Protein AF-A0AAV9XQL5-F1 (afdb_monomer_lite)

Secondary structure (DSSP, 8-state):
-PPPPHHHHHHHHHHHHHHHHHHHHHHHHHHHHHHHHHHHHHHHHHHHHHHHHHHHHHHHHHHHHHHHHHHHHHHHHHHHHHHHHHHHHHHHHHHHHHHHHHHHHHH-BPPTTS--S---TT-----BGGGGS-HHHHHHHHHHHHHHHHHHHHTT-

Structure (mmCIF, N/CA/C/O backbone):
data_AF-A0AAV9XQL5-F1
#
_entry.id   AF-A0AAV9XQL5-F1
#
loop_
_atom_site.group_PDB
_atom_site.id
_atom_site.type_symbol
_atom_site.label_atom_id
_atom_site.label_alt_id
_atom_site.label_comp_id
_atom_site.label_asym_id
_atom_site.label_entity_id
_atom_site.label_seq_id
_atom_site.pdbx_PDB_ins_code
_atom_site.Cartn_x
_atom_site.Cartn_y
_atom_site.Cartn_z
_atom_site.occupancy
_atom_site.B_iso_or_equiv
_atom_site.auth_seq_id
_atom_site.auth_comp_id
_atom_site.auth_asym_id
_atom_site.auth_atom_id
_atom_site.pdbx_PDB_model_num
ATOM 1 N N . MET A 1 1 ? 58.962 2.045 -84.643 1.00 41.16 1 MET A N 1
ATOM 2 C CA . MET A 1 1 ? 58.256 2.839 -83.613 1.00 41.16 1 MET A CA 1
ATOM 3 C C . MET A 1 1 ? 58.009 1.903 -82.448 1.00 41.16 1 MET A C 1
ATOM 5 O O . MET A 1 1 ? 57.398 0.863 -82.644 1.00 41.16 1 MET A O 1
ATOM 9 N N . SER A 1 2 ? 58.663 2.171 -81.322 1.00 45.31 2 SER A N 1
ATOM 10 C CA . SER A 1 2 ? 58.906 1.209 -80.246 1.00 45.31 2 SER A CA 1
ATOM 11 C C . SER A 1 2 ? 57.610 0.727 -79.597 1.00 45.31 2 SER A C 1
ATOM 13 O O . SER A 1 2 ? 56.858 1.524 -79.044 1.00 45.31 2 SER A O 1
ATOM 15 N N . SER A 1 3 ? 57.365 -0.583 -79.671 1.00 54.81 3 SER A N 1
ATOM 16 C CA . SER A 1 3 ? 56.316 -1.254 -78.903 1.00 54.81 3 SER A CA 1
ATOM 17 C C . SER A 1 3 ? 56.582 -1.019 -77.413 1.00 54.81 3 SER A C 1
ATOM 19 O O . SER A 1 3 ? 57.729 -1.204 -76.991 1.00 54.81 3 SER A O 1
ATOM 21 N N . PRO A 1 4 ? 55.588 -0.612 -76.603 1.00 52.66 4 PRO A N 1
ATOM 22 C CA . PRO A 1 4 ? 55.798 -0.496 -75.170 1.00 52.66 4 PRO A CA 1
ATOM 23 C C . PRO A 1 4 ? 56.148 -1.894 -74.653 1.00 52.66 4 PRO A C 1
ATOM 25 O O . PRO A 1 4 ? 55.434 -2.862 -74.916 1.00 52.66 4 PRO A O 1
ATOM 28 N N . GLY A 1 5 ? 57.310 -2.018 -74.013 1.00 53.00 5 GLY A N 1
ATOM 29 C CA . GLY A 1 5 ? 57.786 -3.292 -73.494 1.00 53.00 5 GLY A CA 1
ATOM 30 C C . GLY A 1 5 ? 56.818 -3.860 -72.444 1.00 53.00 5 GLY A C 1
ATOM 31 O O . GLY A 1 5 ? 56.143 -3.084 -71.760 1.00 53.00 5 GLY A O 1
ATOM 32 N N . PRO A 1 6 ? 56.769 -5.194 -72.276 1.00 61.78 6 PRO A N 1
ATOM 33 C CA . PRO A 1 6 ? 55.851 -5.894 -71.365 1.00 61.78 6 PRO A CA 1
ATOM 34 C C . PRO A 1 6 ? 55.815 -5.337 -69.923 1.00 61.78 6 PRO A C 1
ATOM 36 O O . PRO A 1 6 ? 54.780 -5.398 -69.268 1.00 61.78 6 PRO A O 1
ATOM 39 N N . GLN A 1 7 ? 56.881 -4.669 -69.466 1.00 63.03 7 GLN A N 1
ATOM 40 C CA . GLN A 1 7 ? 56.965 -3.991 -68.163 1.00 63.03 7 GLN A CA 1
ATOM 41 C C . GLN A 1 7 ? 55.914 -2.894 -67.906 1.00 63.03 7 GLN A C 1
ATOM 43 O O . GLN A 1 7 ? 55.510 -2.703 -66.759 1.00 63.03 7 GLN A O 1
ATOM 48 N N . VAL A 1 8 ? 55.474 -2.147 -68.926 1.00 67.25 8 VAL A N 1
ATOM 49 C CA . VAL A 1 8 ? 54.541 -1.018 -68.717 1.00 67.25 8 VAL A CA 1
ATOM 50 C C . VAL A 1 8 ? 53.120 -1.523 -68.453 1.00 67.25 8 VAL A C 1
ATOM 52 O O . VAL A 1 8 ? 52.431 -1.002 -67.575 1.00 67.25 8 VAL A O 1
ATOM 55 N N . ALA A 1 9 ? 52.696 -2.571 -69.164 1.00 71.56 9 ALA A N 1
ATOM 56 C CA . ALA A 1 9 ? 51.388 -3.194 -68.971 1.00 71.56 9 ALA A CA 1
ATOM 57 C C . ALA A 1 9 ? 51.270 -3.829 -67.575 1.00 71.56 9 ALA A C 1
ATOM 59 O O . ALA A 1 9 ? 50.262 -3.637 -66.890 1.00 71.56 9 ALA A O 1
ATOM 60 N N . ASP A 1 10 ? 52.329 -4.489 -67.104 1.00 78.50 10 ASP A N 1
ATOM 61 C CA . ASP A 1 10 ? 52.366 -5.068 -65.761 1.00 78.50 10 ASP A CA 1
ATOM 62 C C . ASP A 1 10 ? 52.249 -3.991 -64.678 1.00 78.50 10 ASP A C 1
ATOM 64 O O . ASP A 1 10 ? 51.410 -4.106 -63.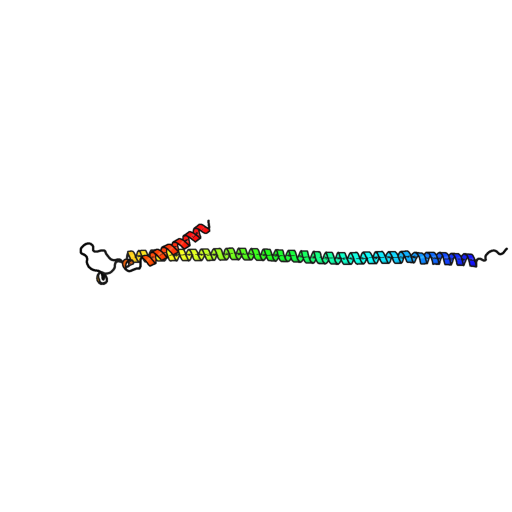783 1.00 78.50 10 ASP A O 1
ATOM 68 N N . LEU A 1 11 ? 53.000 -2.890 -64.789 1.00 83.06 11 LEU A N 1
ATOM 69 C CA . L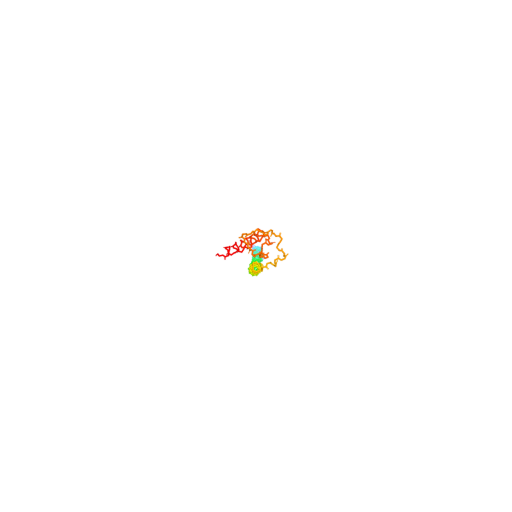EU A 1 11 ? 52.958 -1.798 -63.811 1.00 83.06 11 LEU A CA 1
ATOM 70 C C . LEU A 1 11 ? 51.561 -1.163 -63.702 1.00 83.06 11 LEU A C 1
ATOM 72 O O . LEU A 1 11 ? 51.084 -0.883 -62.600 1.00 83.06 11 LEU A O 1
ATOM 76 N N . THR A 1 12 ? 50.872 -0.979 -64.832 1.00 87.38 12 THR A N 1
ATOM 77 C CA . THR A 1 12 ? 49.502 -0.441 -64.832 1.00 87.38 12 THR A CA 1
ATOM 78 C C . THR A 1 12 ? 48.497 -1.383 -64.165 1.00 87.38 12 THR A C 1
ATOM 80 O O . THR A 1 12 ? 47.622 -0.913 -63.436 1.00 87.38 12 THR A O 1
ATOM 83 N N . ASN A 1 13 ? 48.655 -2.702 -64.323 1.00 87.56 13 ASN A N 1
ATOM 84 C CA . ASN A 1 13 ? 47.832 -3.696 -63.631 1.00 87.56 13 ASN A CA 1
ATOM 85 C C . ASN A 1 13 ? 48.085 -3.700 -62.117 1.00 87.56 13 ASN A C 1
ATOM 87 O O . ASN A 1 13 ? 47.128 -3.707 -61.340 1.00 87.56 13 ASN A O 1
ATOM 91 N N . TRP A 1 14 ? 49.347 -3.621 -61.681 1.00 87.69 14 TRP A N 1
ATOM 92 C CA . TRP A 1 14 ? 49.688 -3.479 -60.260 1.00 87.69 14 TRP A CA 1
ATOM 93 C C . TRP A 1 14 ? 49.077 -2.212 -59.655 1.00 87.69 14 TRP A C 1
ATOM 95 O O . TRP A 1 14 ? 48.494 -2.272 -58.573 1.00 87.69 14 TRP A O 1
ATOM 105 N N . PHE A 1 15 ? 49.122 -1.085 -60.369 1.00 90.06 15 PHE A N 1
ATOM 106 C CA . PHE A 1 15 ? 48.535 0.173 -59.903 1.00 90.06 15 PHE A CA 1
ATOM 107 C C . PHE A 1 15 ? 47.001 0.125 -59.855 1.00 90.06 15 PHE A C 1
ATOM 109 O O . PHE A 1 15 ? 46.388 0.623 -58.910 1.00 90.06 15 PHE A O 1
ATOM 116 N N . LEU A 1 16 ? 46.361 -0.517 -60.839 1.00 91.38 16 LEU A N 1
ATOM 117 C CA . LEU A 1 16 ? 44.913 -0.732 -60.849 1.00 91.38 16 LEU A CA 1
ATOM 118 C C . LEU A 1 16 ? 44.474 -1.605 -59.664 1.00 91.38 16 LEU A C 1
ATOM 120 O O . LEU A 1 16 ? 43.490 -1.290 -58.991 1.00 91.38 16 LEU A O 1
ATOM 124 N N . ASN A 1 17 ? 45.218 -2.675 -59.385 1.00 88.69 17 ASN A N 1
ATOM 125 C CA . ASN A 1 17 ? 44.962 -3.563 -58.255 1.00 88.69 17 ASN A CA 1
ATOM 126 C C . ASN A 1 17 ? 45.209 -2.857 -56.916 1.00 88.69 17 ASN A C 1
ATOM 128 O O . ASN A 1 17 ? 44.371 -2.956 -56.022 1.00 88.69 17 ASN A O 1
ATOM 132 N N . ALA A 1 18 ? 46.276 -2.062 -56.800 1.00 87.81 18 ALA A N 1
ATOM 133 C CA . ALA A 1 18 ? 46.533 -1.228 -55.627 1.00 87.81 18 ALA A CA 1
ATOM 134 C C . ALA A 1 18 ? 45.419 -0.190 -55.409 1.00 87.81 18 ALA A C 1
ATOM 136 O O . ALA A 1 18 ? 44.933 -0.036 -54.291 1.00 87.81 18 ALA A O 1
ATOM 137 N N . LYS A 1 19 ? 44.930 0.460 -56.474 1.00 90.88 19 LYS A N 1
ATOM 138 C CA . LYS A 1 19 ? 43.793 1.393 -56.415 1.00 90.88 19 LYS A CA 1
ATOM 139 C C . LYS A 1 19 ? 42.506 0.698 -55.967 1.00 90.88 19 LYS A C 1
ATOM 141 O O . LYS A 1 19 ? 41.783 1.235 -55.132 1.00 90.88 19 LYS A O 1
ATOM 146 N N . ARG A 1 20 ? 42.211 -0.493 -56.498 1.00 87.50 20 ARG A N 1
ATOM 147 C CA . ARG A 1 20 ? 41.057 -1.305 -56.069 1.00 87.50 20 ARG A CA 1
ATOM 148 C C . ARG A 1 20 ? 41.179 -1.717 -54.602 1.00 87.50 20 ARG A C 1
ATOM 150 O O . ARG A 1 20 ? 40.206 -1.592 -53.864 1.00 87.50 20 ARG A O 1
ATOM 157 N N . SER A 1 21 ? 42.371 -2.129 -54.171 1.00 86.31 21 SER A N 1
ATOM 158 C CA . SER A 1 21 ? 42.652 -2.452 -52.771 1.00 86.31 21 SER A CA 1
ATOM 159 C C . SER A 1 21 ? 42.482 -1.232 -51.863 1.00 86.31 21 SER A C 1
ATOM 161 O O . SER A 1 21 ? 41.860 -1.343 -50.813 1.00 86.31 21 SER A O 1
ATOM 163 N N . LEU A 1 22 ? 42.955 -0.050 -52.269 1.00 86.88 22 LEU A N 1
ATOM 164 C CA . LEU A 1 22 ? 42.767 1.185 -51.506 1.00 86.88 22 LEU A CA 1
ATOM 165 C C . LEU A 1 22 ? 41.289 1.589 -51.436 1.00 86.88 22 LEU A C 1
ATOM 167 O O . LEU A 1 22 ? 40.814 1.984 -50.378 1.00 86.88 22 LEU A O 1
ATOM 171 N N . ASN A 1 23 ? 40.527 1.407 -52.518 1.00 88.44 23 ASN A N 1
ATOM 172 C CA . ASN A 1 23 ? 39.079 1.614 -52.488 1.00 88.44 23 ASN A CA 1
ATOM 173 C C . ASN A 1 23 ? 38.378 0.683 -51.492 1.00 88.44 23 ASN A C 1
ATOM 175 O O . ASN A 1 23 ? 37.375 1.082 -50.906 1.00 88.44 23 ASN A O 1
ATOM 179 N N . SER A 1 24 ? 38.908 -0.515 -51.227 1.00 86.56 24 SER A N 1
ATOM 180 C CA . SER A 1 24 ? 38.330 -1.397 -50.206 1.00 86.56 24 SER A CA 1
ATOM 181 C C . SER A 1 24 ? 38.430 -0.852 -48.774 1.00 86.56 24 SER A C 1
ATOM 183 O O . SER A 1 24 ? 37.606 -1.207 -47.932 1.00 86.56 24 SER A O 1
ATOM 185 N N . VAL A 1 25 ? 39.342 0.095 -48.514 1.00 88.94 25 VAL A N 1
ATOM 186 C CA . VAL A 1 25 ? 39.429 0.810 -47.229 1.00 88.94 25 VAL A CA 1
ATOM 187 C C . VAL A 1 25 ? 38.133 1.567 -46.926 1.00 88.94 25 VAL A C 1
ATOM 189 O O . VAL A 1 25 ? 37.722 1.610 -45.771 1.00 88.94 25 VAL A O 1
ATOM 192 N N . THR A 1 26 ? 37.430 2.074 -47.946 1.00 89.06 26 THR A N 1
ATOM 193 C CA . THR A 1 26 ? 36.142 2.770 -47.760 1.00 89.06 26 THR A CA 1
ATOM 194 C C . THR A 1 26 ? 35.041 1.853 -47.215 1.00 89.06 26 THR A C 1
ATOM 196 O O . THR A 1 26 ? 34.197 2.284 -46.429 1.00 89.06 26 THR A O 1
ATOM 199 N N . TYR A 1 27 ? 35.069 0.560 -47.561 1.00 91.12 27 TYR A N 1
ATOM 200 C CA . TYR A 1 27 ? 34.152 -0.424 -46.983 1.00 91.12 27 TYR A CA 1
ATOM 201 C C . TYR A 1 27 ? 34.507 -0.731 -45.527 1.00 91.12 27 TYR A C 1
ATOM 203 O O . TYR A 1 27 ? 33.608 -0.909 -44.708 1.00 91.12 27 TYR A O 1
ATOM 211 N N . CYS A 1 28 ? 35.798 -0.740 -45.182 1.00 92.69 28 CYS A N 1
ATOM 212 C CA . CYS A 1 28 ? 36.249 -0.922 -43.803 1.00 92.69 28 CYS A CA 1
ATOM 213 C C . CYS A 1 28 ? 35.835 0.260 -42.914 1.00 92.69 28 CYS A C 1
ATOM 215 O O . CYS A 1 28 ? 35.285 0.053 -41.832 1.00 92.69 28 CYS A O 1
ATOM 217 N N . THR A 1 29 ? 36.008 1.501 -43.385 1.00 93.00 29 THR A N 1
ATOM 218 C CA . THR A 1 29 ? 35.572 2.693 -42.639 1.00 93.00 29 THR A CA 1
ATOM 219 C C . THR A 1 29 ? 34.061 2.697 -42.443 1.00 93.00 29 THR A C 1
ATOM 221 O O . THR A 1 29 ? 33.591 2.891 -41.323 1.00 93.00 29 THR A O 1
ATOM 224 N N . ARG A 1 30 ? 33.295 2.379 -43.494 1.00 95.19 30 ARG A N 1
ATOM 225 C CA . ARG A 1 30 ? 31.835 2.280 -43.401 1.00 95.19 30 ARG A CA 1
ATOM 226 C C . ARG A 1 30 ? 31.386 1.160 -42.463 1.00 95.19 30 ARG A C 1
ATOM 228 O O . ARG A 1 30 ? 30.467 1.353 -41.672 1.00 95.19 30 ARG A O 1
ATOM 235 N N . GLY A 1 31 ? 32.039 0.002 -42.524 1.00 96.81 31 GLY A N 1
ATOM 236 C CA . GLY A 1 31 ? 31.790 -1.105 -41.604 1.00 96.81 31 GLY A CA 1
ATOM 237 C C . GLY A 1 31 ? 32.044 -0.700 -40.153 1.00 96.81 31 GLY A C 1
ATOM 238 O O . GLY A 1 31 ? 31.215 -0.965 -39.286 1.00 96.81 31 GLY A O 1
ATOM 239 N N . ASN A 1 32 ? 33.138 0.018 -39.893 1.00 95.81 32 ASN A N 1
ATOM 240 C CA . ASN A 1 32 ? 33.466 0.511 -38.559 1.00 95.81 32 ASN A CA 1
ATOM 241 C C . ASN A 1 32 ? 32.426 1.519 -38.036 1.00 95.81 32 ASN A C 1
ATOM 243 O O . ASN A 1 32 ? 32.025 1.439 -36.878 1.00 95.81 32 ASN A O 1
ATOM 247 N N . GLU A 1 33 ? 31.928 2.426 -38.881 1.00 97.19 33 GLU A N 1
ATOM 248 C CA . GLU A 1 33 ? 30.823 3.330 -38.523 1.00 97.19 33 GLU A CA 1
ATOM 249 C C . GLU A 1 33 ? 29.552 2.560 -38.140 1.00 97.19 33 GLU A C 1
ATOM 251 O O . GLU A 1 33 ? 28.936 2.845 -37.111 1.00 97.19 33 GLU A O 1
ATOM 256 N N . ILE A 1 34 ? 29.166 1.556 -38.934 1.00 97.50 34 ILE A N 1
ATOM 257 C CA . ILE A 1 34 ? 27.978 0.735 -38.660 1.00 97.50 34 ILE A CA 1
ATOM 258 C C . ILE A 1 34 ? 28.153 -0.045 -37.352 1.00 97.50 34 ILE A C 1
ATOM 260 O O . ILE A 1 34 ? 27.245 -0.079 -36.523 1.00 97.50 34 ILE A O 1
ATOM 264 N N . ILE A 1 35 ? 29.326 -0.635 -37.118 1.00 98.06 35 ILE A N 1
ATOM 265 C CA . ILE A 1 35 ? 29.611 -1.367 -35.877 1.00 98.06 35 ILE A CA 1
ATOM 266 C C . ILE A 1 35 ? 29.552 -0.427 -34.670 1.00 98.06 35 ILE A C 1
ATOM 268 O O . ILE A 1 35 ? 28.955 -0.777 -33.653 1.00 98.06 35 ILE A O 1
ATOM 272 N N . ASN A 1 36 ? 30.129 0.771 -34.770 1.00 97.75 36 ASN A N 1
ATOM 273 C CA . ASN A 1 36 ? 30.121 1.734 -33.670 1.00 97.75 36 ASN A CA 1
ATOM 274 C C . ASN A 1 36 ? 28.714 2.266 -33.380 1.00 97.75 36 ASN A C 1
ATOM 276 O O . ASN A 1 36 ? 28.313 2.320 -32.220 1.00 97.75 36 ASN A O 1
ATOM 280 N N . THR A 1 37 ? 27.933 2.588 -34.413 1.00 97.94 37 THR A N 1
ATOM 281 C CA . THR A 1 37 ? 26.533 3.016 -34.247 1.00 97.94 37 THR A CA 1
ATOM 282 C C . THR A 1 37 ? 25.669 1.909 -33.648 1.00 97.94 37 THR A C 1
ATOM 284 O O . THR A 1 37 ? 24.927 2.160 -32.702 1.00 97.94 37 THR A O 1
ATOM 287 N N . THR A 1 38 ? 25.828 0.670 -34.118 1.00 98.06 38 THR A N 1
ATOM 288 C CA . THR A 1 38 ? 25.120 -0.497 -33.569 1.00 98.06 38 THR A CA 1
ATOM 289 C C . THR A 1 38 ? 25.506 -0.747 -32.112 1.00 98.06 38 THR A C 1
ATOM 291 O O . THR A 1 38 ? 24.638 -0.994 -31.279 1.00 98.06 38 THR A O 1
ATOM 294 N N . ARG A 1 39 ? 26.799 -0.639 -31.773 1.00 98.00 39 ARG A N 1
ATOM 295 C CA . ARG A 1 39 ? 27.279 -0.780 -30.392 1.00 98.00 39 ARG A CA 1
ATOM 296 C C . ARG A 1 39 ? 26.661 0.276 -29.478 1.00 98.00 39 ARG A C 1
ATOM 298 O O . ARG A 1 39 ? 26.194 -0.077 -28.401 1.00 98.00 39 ARG A O 1
ATOM 305 N N . ASN A 1 40 ? 26.629 1.536 -29.905 1.00 98.12 40 ASN A N 1
ATOM 306 C CA . ASN A 1 40 ? 26.038 2.615 -29.113 1.00 98.12 40 ASN A CA 1
ATOM 307 C C . ASN A 1 40 ? 24.535 2.390 -28.903 1.00 98.12 40 ASN A C 1
ATOM 309 O O . ASN A 1 40 ? 24.072 2.426 -27.768 1.00 98.12 40 ASN A O 1
ATOM 313 N N . ALA A 1 41 ? 23.801 2.039 -29.963 1.00 97.88 41 ALA A N 1
ATOM 314 C CA . ALA A 1 41 ? 22.377 1.724 -29.864 1.00 97.88 41 ALA A CA 1
ATOM 315 C C . ALA A 1 41 ? 22.100 0.540 -28.918 1.00 97.88 41 ALA A C 1
ATOM 317 O O . ALA A 1 41 ? 21.131 0.563 -28.161 1.00 97.88 41 ALA A O 1
ATOM 318 N N . LEU A 1 42 ? 22.963 -0.483 -28.920 1.00 98.25 42 LEU A N 1
ATOM 319 C CA . LEU A 1 42 ? 22.854 -1.619 -28.003 1.00 98.25 42 LEU A CA 1
ATOM 320 C C . LEU A 1 42 ? 23.100 -1.209 -26.544 1.00 98.25 42 LEU A C 1
ATOM 322 O O . LEU A 1 42 ? 22.384 -1.665 -25.654 1.00 98.25 42 LEU A O 1
ATOM 326 N N . ILE A 1 43 ? 24.094 -0.352 -26.295 1.00 98.12 43 ILE A N 1
ATOM 327 C CA . ILE A 1 43 ? 24.373 0.178 -24.954 1.00 98.12 43 ILE A CA 1
ATOM 328 C C . ILE A 1 43 ? 23.167 0.980 -24.452 1.00 98.12 43 ILE A C 1
ATOM 330 O O . ILE A 1 43 ? 22.695 0.732 -23.342 1.00 98.12 43 ILE A O 1
ATOM 334 N N . ASP A 1 44 ? 22.612 1.864 -25.280 1.00 98.00 44 ASP A N 1
ATOM 335 C CA . ASP A 1 44 ? 21.441 2.667 -24.921 1.00 98.00 44 ASP A CA 1
ATOM 336 C C . ASP A 1 44 ? 20.218 1.788 -24.633 1.00 98.00 44 ASP A C 1
ATOM 338 O O . ASP A 1 44 ? 19.547 1.96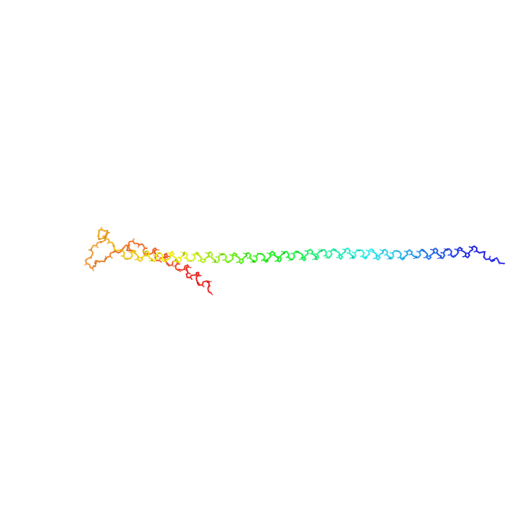5 -23.613 1.00 98.00 44 ASP A O 1
ATOM 342 N N . ALA A 1 45 ? 19.964 0.778 -25.471 1.00 97.75 45 ALA A N 1
ATOM 343 C CA . ALA A 1 45 ? 18.894 -0.191 -25.250 1.00 97.75 45 ALA A CA 1
ATOM 344 C C . ALA A 1 45 ? 19.088 -0.974 -23.940 1.00 97.75 45 ALA A C 1
ATOM 346 O O . ALA A 1 45 ? 18.134 -1.167 -23.185 1.00 97.75 45 ALA A O 1
ATOM 347 N N . SER A 1 46 ? 20.323 -1.372 -23.625 1.00 98.25 46 SER A N 1
ATOM 348 C CA . SER A 1 46 ? 20.654 -2.042 -22.365 1.00 98.25 46 SER A CA 1
ATOM 349 C C . SER A 1 46 ? 20.403 -1.139 -21.153 1.00 98.25 46 SER A C 1
ATOM 351 O O . SER A 1 46 ? 19.875 -1.607 -20.143 1.00 98.25 46 SER A O 1
ATOM 353 N N . ILE A 1 47 ? 20.748 0.150 -21.235 1.00 98.19 47 ILE A N 1
ATOM 354 C CA . ILE A 1 47 ? 20.483 1.127 -20.165 1.00 98.19 47 ILE A CA 1
ATOM 355 C C . ILE A 1 47 ? 18.974 1.346 -19.999 1.00 98.19 47 ILE A C 1
ATOM 357 O O . ILE A 1 47 ? 18.478 1.419 -18.875 1.00 98.19 47 ILE A O 1
ATOM 361 N N . MET A 1 48 ? 18.216 1.433 -21.092 1.00 98.06 48 MET A N 1
ATOM 362 C CA . MET A 1 48 ? 16.757 1.554 -21.012 1.00 98.06 48 MET A CA 1
ATOM 363 C C . MET A 1 48 ? 16.123 0.306 -20.397 1.00 98.06 48 MET A C 1
ATOM 365 O O . MET A 1 48 ? 15.276 0.421 -19.512 1.00 98.06 48 MET A O 1
ATOM 369 N N . SER A 1 49 ? 16.573 -0.884 -20.799 1.00 98.06 49 SER A N 1
ATOM 370 C CA . SER A 1 49 ? 16.093 -2.151 -20.243 1.00 98.06 49 SER A CA 1
ATOM 371 C C . SER A 1 49 ? 16.385 -2.262 -18.746 1.00 98.06 49 SER A C 1
ATOM 373 O O . SER A 1 49 ? 15.519 -2.690 -17.979 1.00 98.06 49 SER A O 1
ATOM 375 N N . SER A 1 50 ? 17.578 -1.855 -18.299 1.00 98.38 50 SER A N 1
ATOM 376 C CA . SER A 1 50 ? 17.929 -1.892 -16.875 1.00 98.38 50 SER A CA 1
ATOM 377 C C . SER A 1 50 ? 17.088 -0.911 -16.054 1.00 98.38 50 SER A C 1
ATOM 379 O O . SER A 1 50 ? 16.565 -1.293 -15.007 1.00 98.38 50 SER A O 1
ATOM 381 N N . ARG A 1 51 ? 16.854 0.309 -16.558 1.00 98.06 51 ARG A N 1
ATOM 382 C CA . ARG A 1 51 ? 15.955 1.294 -15.929 1.00 98.06 51 ARG A CA 1
ATOM 383 C C . ARG A 1 51 ? 14.513 0.800 -15.854 1.00 98.06 51 ARG A C 1
ATOM 385 O O . ARG A 1 51 ? 13.890 0.916 -14.804 1.00 98.06 51 ARG A O 1
ATOM 392 N N . ALA A 1 52 ? 13.995 0.221 -16.935 1.00 97.88 52 ALA A N 1
ATOM 393 C CA . ALA A 1 52 ? 12.645 -0.337 -16.962 1.00 97.88 52 ALA A CA 1
ATOM 394 C C . ALA A 1 52 ? 12.489 -1.483 -15.952 1.00 97.88 52 ALA A C 1
ATOM 396 O O . ALA A 1 52 ? 11.501 -1.541 -15.224 1.00 97.88 52 ALA A O 1
ATOM 397 N N . THR A 1 53 ? 13.494 -2.357 -15.856 1.00 98.19 53 THR A N 1
ATOM 398 C CA . THR A 1 53 ? 13.505 -3.462 -14.887 1.00 98.19 53 THR A CA 1
ATOM 399 C C . THR A 1 53 ? 13.564 -2.942 -13.452 1.00 98.19 53 THR A C 1
ATOM 401 O O . THR A 1 53 ? 12.816 -3.411 -12.597 1.00 98.19 53 THR A O 1
ATOM 404 N N . PHE A 1 54 ? 14.406 -1.939 -13.186 1.00 98.25 54 PHE A N 1
ATOM 405 C CA . PHE A 1 54 ? 14.485 -1.293 -11.877 1.00 98.25 54 PHE A CA 1
ATOM 406 C C . PHE A 1 54 ? 13.141 -0.682 -11.464 1.00 98.25 54 PHE A C 1
ATOM 408 O O . PHE A 1 54 ? 12.662 -0.959 -10.368 1.00 98.25 54 PHE A O 1
ATOM 415 N N . LEU A 1 55 ? 12.494 0.076 -12.356 1.00 98.25 55 LEU A N 1
ATOM 416 C CA . LEU A 1 55 ? 11.173 0.659 -12.100 1.00 98.25 55 LEU A CA 1
ATOM 417 C C . LEU A 1 55 ? 10.105 -0.412 -11.878 1.00 98.25 55 LEU A C 1
ATOM 419 O O . LEU A 1 55 ? 9.310 -0.299 -10.951 1.00 98.25 55 LEU A O 1
ATOM 423 N N . GLN A 1 56 ? 10.100 -1.474 -12.686 1.00 98.19 56 GLN A N 1
ATOM 424 C CA . GLN A 1 56 ? 9.151 -2.570 -12.511 1.00 98.19 56 GLN A CA 1
ATOM 425 C C . GLN A 1 56 ? 9.313 -3.240 -11.140 1.00 98.19 56 GLN A C 1
ATOM 427 O O . GLN A 1 56 ? 8.316 -3.567 -10.498 1.00 98.19 56 GLN A O 1
ATOM 432 N N . ASN A 1 57 ? 10.552 -3.446 -10.692 1.00 98.00 57 ASN A N 1
ATOM 433 C CA . ASN A 1 57 ? 10.824 -4.009 -9.374 1.00 98.00 57 ASN A CA 1
ATOM 434 C C . ASN A 1 57 ? 10.407 -3.042 -8.258 1.00 98.00 57 ASN A C 1
ATOM 436 O O . ASN A 1 57 ? 9.706 -3.465 -7.345 1.00 98.00 57 ASN A O 1
ATOM 440 N N . GLY A 1 58 ? 10.722 -1.749 -8.388 1.00 98.19 58 GLY A N 1
ATOM 441 C CA . GLY A 1 58 ? 10.292 -0.718 -7.438 1.00 98.19 58 GLY A CA 1
ATOM 442 C C . GLY A 1 58 ? 8.771 -0.662 -7.274 1.00 98.19 58 GLY A C 1
ATOM 443 O O . GLY A 1 58 ? 8.275 -0.737 -6.157 1.00 98.19 58 GLY A O 1
ATOM 444 N N . ILE A 1 59 ? 8.019 -0.657 -8.381 1.00 98.12 59 ILE A N 1
ATOM 445 C CA . ILE A 1 59 ? 6.545 -0.667 -8.354 1.00 98.12 59 ILE A CA 1
ATOM 446 C C . ILE A 1 59 ? 6.008 -1.943 -7.692 1.00 98.12 59 ILE A C 1
ATOM 448 O O . ILE A 1 59 ? 5.047 -1.891 -6.925 1.00 98.12 59 ILE A O 1
ATOM 452 N N . LYS A 1 60 ? 6.608 -3.108 -7.970 1.00 98.06 60 LYS A N 1
ATOM 453 C CA . LYS A 1 60 ? 6.209 -4.370 -7.324 1.00 98.06 60 LYS A CA 1
ATOM 454 C C . LYS A 1 60 ? 6.434 -4.326 -5.815 1.00 98.06 60 LYS A C 1
ATOM 456 O O . LYS A 1 60 ? 5.612 -4.860 -5.073 1.00 98.06 60 LYS A O 1
ATOM 461 N N . ASP A 1 61 ? 7.527 -3.723 -5.368 1.00 98.12 61 ASP A N 1
ATOM 462 C CA . ASP A 1 61 ? 7.848 -3.625 -3.947 1.00 98.12 61 ASP A CA 1
ATOM 463 C C . ASP A 1 61 ? 6.964 -2.592 -3.235 1.00 98.12 61 ASP A C 1
ATOM 465 O O . ASP A 1 61 ? 6.449 -2.887 -2.156 1.00 98.12 61 ASP A O 1
ATOM 469 N N . GLU A 1 62 ? 6.669 -1.452 -3.866 1.00 97.81 62 GLU A N 1
ATOM 470 C CA . GLU A 1 62 ? 5.679 -0.488 -3.364 1.00 97.81 62 GLU A CA 1
ATOM 471 C C . GLU A 1 62 ? 4.279 -1.101 -3.262 1.00 97.81 62 GLU A C 1
ATOM 473 O O . GLU A 1 62 ? 3.584 -0.905 -2.266 1.00 97.81 62 GLU A O 1
ATOM 478 N N . LEU A 1 63 ? 3.867 -1.904 -4.246 1.00 98.25 63 LEU A N 1
ATOM 479 C CA . LEU A 1 63 ? 2.576 -2.589 -4.213 1.00 98.25 63 LEU A CA 1
ATOM 480 C C . LEU A 1 63 ? 2.494 -3.584 -3.049 1.00 98.25 63 LEU A C 1
ATOM 482 O O . LEU A 1 63 ? 1.485 -3.614 -2.345 1.00 98.25 63 LEU A O 1
ATOM 486 N N . LYS A 1 64 ? 3.556 -4.361 -2.802 1.00 97.94 64 LYS A N 1
ATOM 487 C CA . LYS A 1 64 ? 3.625 -5.246 -1.626 1.00 97.94 64 LYS A CA 1
ATOM 488 C C . LYS A 1 64 ? 3.571 -4.448 -0.326 1.00 97.94 64 LYS A C 1
ATOM 490 O O . LYS A 1 64 ? 2.877 -4.850 0.604 1.00 97.94 64 LYS A O 1
ATOM 495 N N . LEU A 1 65 ? 4.283 -3.322 -0.256 1.00 98.06 65 LEU A N 1
ATOM 496 C CA . LEU A 1 65 ? 4.272 -2.454 0.918 1.00 98.06 65 LEU A CA 1
ATOM 497 C C . LEU A 1 65 ? 2.862 -1.919 1.195 1.00 98.06 65 LEU A C 1
ATOM 499 O O . LEU A 1 65 ? 2.401 -1.997 2.330 1.00 98.06 65 LEU A O 1
ATOM 503 N N . LEU A 1 66 ? 2.155 -1.447 0.166 1.00 98.19 66 LEU A N 1
ATOM 504 C CA . LEU A 1 66 ? 0.777 -0.967 0.285 1.00 98.19 66 LEU A CA 1
ATOM 505 C C . LEU A 1 66 ? -0.193 -2.076 0.697 1.00 98.19 66 LEU A C 1
ATOM 507 O O . LEU A 1 66 ? -1.055 -1.848 1.541 1.00 98.19 66 LEU A O 1
ATOM 511 N N . GLN A 1 67 ? -0.044 -3.284 0.151 1.00 97.81 67 GLN A N 1
ATOM 512 C CA . GLN A 1 67 ? -0.850 -4.435 0.566 1.00 97.81 67 GLN A CA 1
ATOM 513 C C . GLN A 1 67 ? -0.617 -4.794 2.038 1.00 97.81 67 GLN A C 1
ATOM 515 O O . GLN A 1 67 ? -1.579 -5.043 2.764 1.00 97.81 67 GLN A O 1
ATOM 520 N N . ASN A 1 68 ? 0.637 -4.766 2.493 1.00 97.88 68 ASN A N 1
ATOM 521 C CA . ASN A 1 68 ? 0.987 -5.007 3.892 1.00 97.88 68 ASN A CA 1
ATOM 522 C C . ASN A 1 68 ? 0.468 -3.901 4.818 1.00 97.88 68 ASN A C 1
ATOM 524 O O . ASN A 1 68 ? -0.027 -4.187 5.903 1.00 97.88 68 ASN A O 1
ATOM 528 N N . ALA A 1 69 ? 0.555 -2.639 4.399 1.00 98.06 69 ALA A N 1
ATOM 529 C CA . ALA A 1 69 ? 0.013 -1.521 5.162 1.00 98.06 69 ALA A CA 1
ATOM 530 C C . ALA A 1 69 ? -1.513 -1.626 5.290 1.00 98.06 69 ALA A C 1
ATOM 532 O O . ALA A 1 69 ? -2.054 -1.431 6.376 1.00 98.06 69 ALA A O 1
ATOM 533 N N . ASN A 1 70 ? -2.200 -1.990 4.204 1.00 97.50 70 ASN A N 1
ATOM 534 C CA . ASN A 1 70 ? -3.648 -2.171 4.202 1.00 97.50 70 ASN A CA 1
ATOM 535 C C . ASN A 1 70 ? -4.073 -3.337 5.109 1.00 97.50 70 ASN A C 1
ATOM 537 O O . ASN A 1 70 ? -4.957 -3.176 5.945 1.00 97.50 70 ASN A O 1
ATOM 541 N N . SER A 1 71 ? -3.392 -4.486 5.029 1.00 97.31 71 SER A N 1
ATOM 542 C CA . SER A 1 71 ? -3.694 -5.621 5.911 1.00 97.31 71 SER A CA 1
ATOM 543 C C . SER A 1 71 ? -3.432 -5.298 7.385 1.00 97.31 71 SER A C 1
ATOM 545 O O . SER A 1 71 ? -4.220 -5.679 8.248 1.00 97.31 71 SER A O 1
ATOM 547 N N . LEU A 1 72 ? -2.370 -4.548 7.687 1.00 97.56 72 LEU A N 1
ATOM 548 C CA . LEU A 1 72 ? -2.080 -4.091 9.044 1.00 97.56 72 LEU A CA 1
ATOM 549 C C . LEU A 1 72 ? -3.140 -3.109 9.550 1.00 97.56 72 LEU A C 1
ATOM 551 O O . LEU A 1 72 ? -3.579 -3.234 10.691 1.00 97.56 72 LEU A O 1
ATOM 555 N N . MET A 1 73 ? -3.581 -2.170 8.712 1.00 97.62 73 MET A N 1
ATOM 556 C CA . MET A 1 73 ? -4.633 -1.218 9.068 1.00 97.62 73 MET A CA 1
ATOM 557 C C . MET A 1 73 ? -5.960 -1.927 9.336 1.00 97.62 73 MET A C 1
ATOM 559 O O . MET A 1 73 ? -6.631 -1.610 10.313 1.00 97.62 73 MET A O 1
ATOM 563 N N . GLU A 1 74 ? -6.308 -2.924 8.525 1.00 96.88 74 GLU A N 1
ATOM 564 C CA . GLU A 1 74 ? -7.523 -3.713 8.713 1.00 96.88 74 GLU A CA 1
ATOM 565 C C . GLU A 1 74 ? -7.466 -4.555 9.995 1.00 96.88 74 GLU A C 1
ATOM 567 O O . GLU A 1 74 ? -8.423 -4.582 10.771 1.00 96.88 74 GLU A O 1
ATOM 572 N N . ASN A 1 75 ? -6.314 -5.166 10.283 1.00 97.12 75 ASN A N 1
ATOM 573 C CA . ASN A 1 75 ? -6.094 -5.877 11.541 1.00 97.12 75 ASN A CA 1
ATOM 574 C C . ASN A 1 75 ? -6.188 -4.936 12.750 1.00 97.12 75 ASN A C 1
ATOM 576 O O . ASN A 1 75 ? -6.809 -5.290 13.751 1.00 97.12 75 ASN A O 1
ATOM 580 N N . GLN A 1 76 ? -5.615 -3.733 12.656 1.00 97.25 76 GLN A N 1
ATOM 581 C CA . GLN A 1 76 ? -5.691 -2.731 13.717 1.00 97.25 76 GLN A CA 1
ATOM 582 C C . GLN A 1 76 ? -7.121 -2.219 13.906 1.00 97.25 76 GLN A C 1
ATOM 584 O O . GLN A 1 76 ? -7.562 -2.052 15.041 1.00 97.25 76 GLN A O 1
ATOM 589 N N . ARG A 1 77 ? -7.864 -2.009 12.814 1.00 95.06 77 ARG A N 1
ATOM 590 C CA . ARG A 1 77 ? -9.283 -1.634 12.843 1.00 95.06 77 ARG A CA 1
ATOM 591 C C . ARG A 1 77 ? -10.102 -2.696 13.568 1.00 95.06 77 ARG A C 1
ATOM 593 O O . ARG A 1 77 ? -10.931 -2.362 14.409 1.00 95.06 77 ARG A O 1
ATOM 600 N N . GLU A 1 78 ? -9.874 -3.967 13.257 1.00 95.94 78 GLU A N 1
ATOM 601 C CA . GLU A 1 78 ? -10.591 -5.074 13.886 1.00 95.94 78 GLU A CA 1
ATOM 602 C C . GLU A 1 78 ? -10.208 -5.249 15.362 1.00 95.94 78 GLU A C 1
ATOM 604 O O . GLU A 1 78 ? -11.079 -5.475 16.202 1.00 95.94 78 GLU A O 1
ATOM 609 N N . ALA A 1 79 ? -8.927 -5.086 15.703 1.00 96.06 79 ALA A N 1
ATOM 610 C CA . ALA A 1 79 ? -8.463 -5.091 17.088 1.00 96.06 79 ALA A CA 1
ATOM 611 C C . ALA A 1 79 ? -9.098 -3.952 17.900 1.00 96.06 79 ALA A C 1
ATOM 613 O O . ALA A 1 79 ? -9.681 -4.208 18.951 1.00 96.06 79 ALA A O 1
ATOM 614 N N . ALA A 1 80 ? -9.075 -2.726 17.371 1.00 94.25 80 ALA A N 1
ATOM 615 C CA . ALA A 1 80 ? -9.690 -1.564 18.005 1.00 94.25 80 ALA A CA 1
ATOM 616 C C . ALA A 1 80 ? -11.206 -1.740 18.168 1.00 94.25 80 ALA A C 1
ATOM 618 O O . ALA A 1 80 ? -11.758 -1.408 19.212 1.00 94.25 80 ALA A O 1
ATOM 619 N N . ARG A 1 81 ? -11.889 -2.319 17.169 1.00 92.56 81 ARG A N 1
ATOM 620 C CA . ARG A 1 81 ? -13.322 -2.626 17.264 1.00 92.56 81 ARG A CA 1
ATOM 621 C C . ARG A 1 81 ? -13.618 -3.611 18.395 1.00 92.56 81 ARG A C 1
ATOM 623 O O . ARG A 1 81 ? -14.588 -3.418 19.121 1.00 92.56 81 ARG A O 1
ATOM 630 N N . LYS A 1 82 ? -12.799 -4.654 18.552 1.00 94.62 82 LYS A N 1
ATOM 631 C CA . LYS A 1 82 ? -12.949 -5.633 19.640 1.00 94.62 82 LYS A CA 1
ATOM 632 C C . LYS A 1 82 ? -12.685 -5.020 21.010 1.00 94.62 82 LYS A C 1
ATOM 634 O O . LYS A 1 82 ? -13.451 -5.269 21.931 1.00 94.62 82 LYS A O 1
ATOM 639 N N . GLU A 1 83 ? -11.635 -4.216 21.134 1.00 94.62 83 GLU A N 1
ATOM 640 C CA . GLU A 1 83 ? -11.312 -3.506 22.376 1.00 94.62 83 GLU A CA 1
ATOM 641 C C . GLU A 1 83 ? -12.430 -2.535 22.768 1.00 94.62 83 GLU A C 1
ATOM 643 O O . GLU A 1 83 ? -12.862 -2.501 23.917 1.00 94.62 83 GLU A O 1
ATOM 648 N N . PHE A 1 84 ? -12.972 -1.814 21.788 1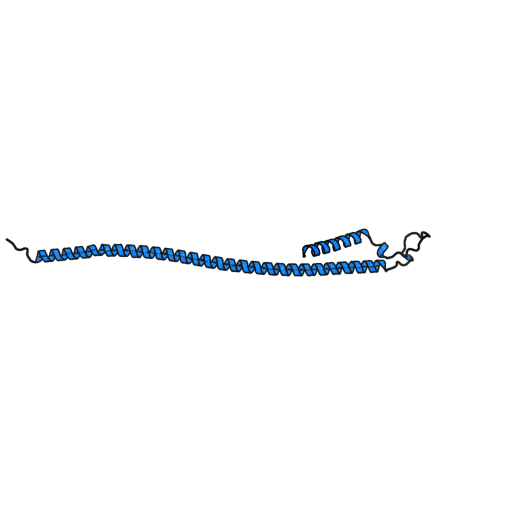.00 90.88 84 PHE A N 1
ATOM 649 C CA . PHE A 1 84 ? -14.104 -0.924 21.993 1.00 90.88 84 PHE A CA 1
ATOM 650 C C . PHE A 1 84 ? -15.368 -1.673 22.435 1.00 90.88 84 PHE A C 1
ATOM 652 O O . PHE A 1 84 ? -16.035 -1.247 23.374 1.00 90.88 84 PHE A O 1
ATOM 659 N N . GLN A 1 85 ? -15.671 -2.815 21.807 1.00 90.19 85 GLN A N 1
ATOM 660 C CA . GLN A 1 85 ? -16.794 -3.666 22.204 1.00 90.19 85 GLN A CA 1
ATOM 661 C C . GLN A 1 85 ? -16.637 -4.181 23.642 1.00 90.19 85 GLN A C 1
ATOM 663 O O . GLN A 1 85 ? -17.591 -4.125 24.411 1.00 90.19 85 GLN A O 1
ATOM 668 N N . ALA A 1 86 ? -15.435 -4.621 24.025 1.00 92.44 86 ALA A N 1
ATOM 669 C CA . ALA A 1 86 ? -15.155 -5.051 25.393 1.00 92.44 86 ALA A CA 1
ATOM 670 C C . ALA A 1 86 ? -15.336 -3.900 26.398 1.00 92.44 86 ALA A C 1
ATOM 672 O O . ALA A 1 86 ? -15.990 -4.069 27.423 1.00 92.44 86 ALA A O 1
ATOM 673 N N . SER A 1 87 ? -14.840 -2.701 26.073 1.00 91.06 87 SER A N 1
ATOM 674 C CA . SER A 1 87 ? -15.037 -1.522 26.921 1.00 91.06 87 SER A CA 1
ATOM 675 C C . SER A 1 87 ? -16.511 -1.129 27.059 1.00 91.06 87 SER A C 1
ATOM 677 O O . SER A 1 87 ? -16.895 -0.609 28.107 1.00 91.06 87 SER A O 1
ATOM 679 N N . LEU A 1 88 ? -17.332 -1.341 26.025 1.00 90.19 88 LEU A N 1
ATOM 680 C CA . LEU A 1 88 ? -18.772 -1.092 26.083 1.00 90.19 88 LEU A CA 1
ATOM 681 C C . LEU A 1 88 ? -19.474 -2.106 26.995 1.00 90.19 88 LEU A C 1
ATOM 683 O O . LEU A 1 88 ? -20.315 -1.718 27.800 1.00 90.19 88 LEU A O 1
ATOM 687 N N . GLU A 1 89 ? -19.094 -3.382 26.917 1.00 91.31 89 GLU A N 1
ATOM 688 C CA . GLU A 1 89 ? -19.614 -4.437 27.796 1.00 91.31 89 GLU A CA 1
ATOM 689 C C . GLU A 1 89 ? -19.268 -4.178 29.270 1.00 91.31 89 GLU A C 1
ATOM 691 O O . GLU A 1 89 ? -20.132 -4.315 30.141 1.00 91.31 89 GLU A O 1
ATOM 696 N N . ASP A 1 90 ? -18.042 -3.730 29.550 1.00 91.81 90 ASP A N 1
ATOM 697 C CA . ASP A 1 90 ? -17.617 -3.326 30.894 1.00 91.81 90 ASP A CA 1
ATOM 698 C C . ASP A 1 90 ? -18.423 -2.122 31.408 1.00 91.81 90 ASP A C 1
ATOM 700 O O . ASP A 1 90 ? -18.826 -2.085 32.577 1.00 91.81 90 ASP A O 1
ATOM 704 N N . LEU A 1 91 ? -18.693 -1.144 30.536 1.00 90.06 91 LEU A N 1
ATOM 705 C CA . LEU A 1 91 ? -19.492 0.035 30.867 1.00 90.06 91 LEU A CA 1
ATOM 706 C C . LEU A 1 91 ? -20.957 -0.335 31.157 1.00 90.06 91 LEU A C 1
ATOM 708 O O . LEU A 1 91 ? -21.532 0.147 32.138 1.00 90.06 91 LEU A O 1
ATOM 712 N N . ASP A 1 92 ? -21.539 -1.231 30.360 1.00 89.25 92 ASP A N 1
ATOM 713 C CA . ASP A 1 92 ? -22.886 -1.765 30.574 1.00 89.25 92 ASP A CA 1
ATOM 714 C C . ASP A 1 92 ? -22.988 -2.536 31.899 1.00 89.25 92 ASP A C 1
ATOM 716 O O . ASP A 1 92 ? -23.959 -2.370 32.646 1.00 89.25 92 ASP A O 1
ATOM 720 N N . GLU A 1 93 ? -21.995 -3.362 32.238 1.00 92.62 93 GLU A N 1
ATOM 721 C CA . GLU A 1 93 ? -21.989 -4.093 33.510 1.00 92.62 93 GLU A CA 1
ATOM 722 C C . GLU A 1 93 ? -21.812 -3.152 34.709 1.00 92.62 93 GLU A C 1
ATOM 724 O O . GLU A 1 93 ? -22.481 -3.324 35.736 1.00 92.62 93 GLU A O 1
ATOM 729 N N . ALA A 1 94 ? -20.978 -2.115 34.582 1.00 90.06 94 ALA A N 1
ATOM 730 C CA . ALA A 1 94 ? -20.854 -1.072 35.595 1.00 90.06 94 ALA A CA 1
ATOM 731 C C . ALA A 1 94 ? -22.190 -0.346 35.823 1.00 90.06 94 ALA A C 1
ATOM 733 O O . ALA A 1 94 ? -22.582 -0.140 36.976 1.00 90.06 94 ALA A O 1
ATOM 734 N N . ASN A 1 95 ? -22.925 -0.037 34.750 1.00 87.56 95 ASN A N 1
ATOM 735 C CA . ASN A 1 95 ? -24.248 0.579 34.833 1.00 87.56 95 ASN A CA 1
ATOM 736 C C . ASN A 1 95 ? -25.262 -0.333 35.547 1.00 87.56 95 ASN A C 1
ATOM 738 O O . ASN A 1 95 ? -25.901 0.081 36.513 1.00 87.56 95 ASN A O 1
ATOM 742 N N . ARG A 1 96 ? -25.335 -1.620 35.171 1.00 90.00 96 ARG A N 1
ATOM 743 C CA . ARG A 1 96 ? -26.201 -2.602 35.859 1.00 90.00 96 ARG A CA 1
ATOM 744 C C . ARG A 1 96 ? -25.844 -2.747 37.333 1.00 90.00 96 ARG A C 1
ATOM 746 O O . ARG A 1 96 ? -26.722 -2.914 38.179 1.00 90.00 96 ARG A O 1
ATOM 753 N N . ARG A 1 97 ? -24.551 -2.722 37.667 1.00 90.31 97 ARG A N 1
ATOM 754 C CA . ARG A 1 97 ? -24.089 -2.777 39.057 1.00 90.31 97 ARG A CA 1
ATOM 755 C C . ARG A 1 97 ? -24.536 -1.545 39.839 1.00 90.31 97 ARG A C 1
ATOM 757 O O . ARG A 1 97 ? -24.971 -1.715 40.976 1.00 90.31 97 ARG A O 1
ATOM 764 N N . LEU A 1 98 ? -24.448 -0.357 39.248 1.00 87.31 98 LEU A N 1
ATOM 765 C CA . LEU A 1 98 ? -24.937 0.879 39.852 1.00 87.31 98 LEU A CA 1
ATOM 766 C C . LEU A 1 98 ? -26.447 0.792 40.112 1.00 87.31 98 LEU A C 1
ATOM 768 O O . LEU A 1 98 ? -26.863 0.969 41.253 1.00 87.31 98 LEU A O 1
ATOM 772 N N . ASP A 1 99 ? -27.242 0.384 39.121 1.00 87.62 99 ASP A N 1
ATOM 773 C CA . ASP A 1 99 ? -28.693 0.202 39.276 1.00 87.62 99 ASP A CA 1
ATOM 774 C C . ASP A 1 99 ? -29.047 -0.801 40.391 1.00 87.62 99 ASP A C 1
ATOM 776 O O . ASP A 1 99 ? -29.937 -0.543 41.203 1.00 87.62 99 ASP A O 1
ATOM 780 N N . ARG A 1 100 ? -28.318 -1.925 40.492 1.00 89.56 100 ARG A N 1
ATOM 781 C CA . ARG A 1 100 ? -28.498 -2.903 41.585 1.00 89.56 100 ARG A CA 1
ATOM 782 C C . ARG A 1 100 ? -28.208 -2.300 42.959 1.00 89.56 100 ARG A C 1
ATOM 784 O O . ARG A 1 100 ? -28.952 -2.558 43.901 1.00 89.56 100 ARG A O 1
ATOM 791 N N . ILE A 1 101 ? -27.132 -1.522 43.085 1.00 87.88 101 ILE A N 1
ATOM 792 C CA . ILE A 1 101 ? -26.758 -0.879 44.352 1.00 87.88 101 ILE A CA 1
ATOM 793 C C . ILE A 1 101 ? -27.815 0.153 44.753 1.00 87.88 101 ILE A C 1
ATOM 795 O O . ILE A 1 101 ? -28.226 0.166 45.909 1.00 87.88 101 ILE A O 1
ATOM 799 N N . LEU A 1 102 ? -28.308 0.962 43.810 1.00 85.12 102 LEU A N 1
ATOM 800 C CA . LEU A 1 102 ? -29.375 1.934 44.070 1.00 85.12 102 LEU A CA 1
ATOM 801 C C . LEU A 1 102 ? -30.685 1.259 44.485 1.00 85.12 102 LEU A C 1
ATOM 803 O O . LEU A 1 102 ? -31.336 1.722 45.420 1.00 85.12 102 LEU A O 1
ATOM 807 N N . ALA A 1 103 ? -31.050 0.146 43.844 1.00 85.69 103 ALA A N 1
ATOM 808 C CA . ALA A 1 103 ? -32.214 -0.640 44.241 1.00 85.69 103 ALA A CA 1
ATOM 809 C C . ALA A 1 103 ? -32.071 -1.186 45.672 1.00 85.69 103 ALA A C 1
ATOM 811 O O . ALA A 1 103 ? -33.015 -1.107 46.451 1.00 85.69 103 ALA A O 1
ATOM 812 N N . LEU A 1 104 ? -30.882 -1.675 46.037 1.00 87.31 104 LEU A N 1
ATOM 813 C CA . LEU A 1 104 ? -30.601 -2.188 47.379 1.00 87.31 104 LEU A CA 1
ATOM 814 C C . LEU A 1 104 ? -30.625 -1.073 48.431 1.00 87.31 104 LEU A C 1
ATOM 816 O O . LEU A 1 104 ? -31.231 -1.244 49.485 1.00 87.31 104 LEU A O 1
ATOM 820 N N . LEU A 1 105 ? -30.028 0.085 48.136 1.00 82.50 105 LEU A N 1
ATOM 821 C CA . LEU A 1 105 ? -30.112 1.275 48.990 1.00 82.50 105 LEU A CA 1
ATOM 822 C C . LEU A 1 105 ? -31.572 1.659 49.245 1.00 82.50 105 LEU A C 1
ATOM 824 O O . LEU A 1 105 ? -31.924 1.916 50.393 1.00 82.50 105 LEU A O 1
ATOM 828 N N . ARG A 1 106 ? -32.415 1.627 48.203 1.00 82.12 106 ARG A N 1
ATOM 829 C CA . ARG A 1 106 ? -33.850 1.937 48.280 1.00 82.12 106 ARG A CA 1
ATOM 830 C C . ARG A 1 106 ? -34.650 0.931 49.116 1.00 82.12 106 ARG A C 1
ATOM 832 O O . ARG A 1 106 ? -35.578 1.337 49.804 1.00 82.12 106 ARG A O 1
ATOM 839 N N . ASP A 1 107 ? -34.283 -0.347 49.068 1.00 82.12 107 ASP A N 1
ATOM 840 C CA . ASP A 1 107 ? -34.937 -1.435 49.816 1.00 82.12 107 ASP A CA 1
ATOM 841 C C . ASP A 1 107 ? -34.446 -1.542 51.274 1.00 82.12 107 ASP A C 1
ATOM 843 O O . ASP A 1 107 ? -35.093 -2.151 52.122 1.00 82.12 107 ASP A O 1
ATOM 847 N N . THR A 1 108 ? -33.302 -0.929 51.599 1.00 78.56 108 THR A N 1
ATOM 848 C CA . THR A 1 108 ? -32.742 -0.975 52.955 1.00 78.56 108 THR A CA 1
ATOM 849 C C . THR A 1 108 ? -33.324 0.142 53.818 1.00 78.56 108 THR A C 1
ATOM 851 O O . THR A 1 108 ? -32.954 1.313 53.683 1.00 78.56 108 THR A O 1
ATOM 854 N N . GLU A 1 109 ? -34.226 -0.229 54.726 1.00 74.31 109 GLU A N 1
ATOM 855 C CA . GLU A 1 109 ? -34.789 0.668 55.737 1.00 74.31 109 GLU A CA 1
ATOM 856 C C . GLU A 1 109 ? -33.754 1.029 56.814 1.00 74.31 109 GLU A C 1
ATOM 858 O O . GLU A 1 109 ? -32.970 0.192 57.269 1.00 74.31 109 GLU A O 1
ATOM 863 N N . VAL A 1 110 ? -33.755 2.291 57.240 1.00 68.38 110 VAL A N 1
ATOM 864 C CA . VAL A 1 110 ? -32.868 2.796 58.291 1.00 68.38 110 VAL A CA 1
ATOM 865 C C . VAL A 1 110 ? -33.472 2.516 59.663 1.00 68.38 110 VAL A C 1
ATOM 867 O O . VAL A 1 110 ? -34.632 2.832 59.932 1.00 68.38 110 VAL A O 1
ATOM 870 N N . GLU A 1 111 ? -32.659 1.949 60.556 1.00 64.50 111 GLU A N 1
ATOM 871 C CA . GLU A 1 111 ? -33.047 1.683 61.939 1.00 64.50 111 GLU A CA 1
ATOM 872 C C . GLU A 1 111 ? -33.458 2.995 62.647 1.00 64.50 111 GLU A C 1
ATOM 874 O O . GLU A 1 111 ? -32.750 4.006 62.549 1.00 64.50 111 GLU A O 1
ATOM 879 N N . PRO A 1 112 ? -34.573 3.012 63.402 1.00 60.59 112 PRO A N 1
ATOM 880 C CA . PRO A 1 112 ? -35.160 4.235 63.959 1.00 60.59 112 PRO A CA 1
ATOM 881 C C . PRO A 1 112 ? -34.247 5.022 64.919 1.00 60.59 112 PRO A C 1
ATOM 883 O O . PRO A 1 112 ? -34.540 6.179 65.210 1.00 60.59 112 PRO A O 1
ATOM 886 N N . GLY A 1 113 ? -33.141 4.436 65.394 1.00 58.88 113 GLY A N 1
ATOM 887 C CA . GLY A 1 113 ? -32.128 5.112 66.214 1.00 58.88 113 GLY A CA 1
ATOM 888 C C . GLY A 1 113 ? -31.206 6.077 65.452 1.00 58.88 113 GLY A C 1
ATOM 889 O O . GLY A 1 113 ? -30.605 6.945 66.080 1.00 58.88 113 GLY A O 1
ATOM 890 N N . PHE A 1 114 ? -31.117 5.969 64.120 1.00 56.88 114 PHE A N 1
ATOM 891 C CA . PHE A 1 114 ? -30.252 6.807 63.270 1.00 56.88 114 PHE A CA 1
ATOM 892 C C . PHE A 1 114 ? -31.013 7.880 62.473 1.00 56.88 114 PHE A C 1
ATOM 894 O O . PHE A 1 114 ? -30.404 8.664 61.747 1.00 56.88 114 PHE A O 1
ATOM 901 N N . SER A 1 115 ? -32.340 7.956 62.611 1.00 57.88 115 SER A N 1
ATOM 902 C CA . SER A 1 115 ? -33.164 8.956 61.925 1.00 57.88 115 SER A CA 1
ATOM 903 C C . SER A 1 115 ? -33.070 10.315 62.638 1.00 57.88 115 SER A C 1
ATOM 905 O O . SER A 1 115 ? -33.858 10.636 63.524 1.00 57.88 115 SER A O 1
ATOM 907 N N . THR A 1 116 ? -32.078 11.132 62.285 1.00 57.12 116 THR A N 1
ATOM 908 C CA . THR A 1 116 ? -31.792 12.455 62.885 1.00 57.12 116 THR A CA 1
ATOM 909 C C . THR A 1 116 ? -32.713 13.591 62.413 1.00 57.12 116 THR A C 1
ATOM 911 O O . THR A 1 116 ? -32.326 14.754 62.454 1.00 57.12 116 THR A O 1
ATOM 914 N N . GLY A 1 117 ? -33.947 13.307 61.986 1.00 48.75 117 GLY A N 1
ATOM 915 C CA . GLY A 1 117 ? -34.884 14.355 61.557 1.00 48.75 117 GLY A CA 1
ATOM 916 C C . GLY A 1 117 ? -36.222 14.238 62.266 1.00 48.75 117 GLY A C 1
ATOM 917 O O . GLY A 1 117 ? -36.806 13.159 62.283 1.00 48.75 117 GLY A O 1
ATOM 918 N N . GLU A 1 118 ? -36.645 15.366 62.822 1.00 49.44 118 GLU A N 1
ATOM 919 C CA . GLU A 1 118 ? -37.872 15.661 63.559 1.00 49.44 118 GLU A CA 1
ATOM 920 C C . GLU A 1 118 ? -39.065 14.738 63.260 1.00 49.44 118 GLU A C 1
ATOM 922 O O . GLU A 1 118 ? -39.450 14.502 62.116 1.00 49.44 118 GLU A O 1
ATOM 927 N N . LYS A 1 119 ? -39.687 14.242 64.336 1.00 48.84 119 LYS A N 1
ATOM 928 C CA . LYS A 1 119 ? -41.005 13.608 64.293 1.00 48.84 119 LYS A CA 1
ATOM 929 C C . LYS A 1 119 ? -42.049 14.683 63.979 1.00 48.84 119 LYS A C 1
ATOM 931 O O . LYS A 1 119 ? -42.543 15.328 64.899 1.00 48.84 119 LYS A O 1
ATOM 936 N N . THR A 1 120 ? -42.393 14.878 62.712 1.00 47.97 120 THR A N 1
ATOM 937 C CA . THR A 1 120 ? -43.644 15.558 62.351 1.00 47.97 120 THR A CA 1
ATOM 938 C C . THR A 1 120 ? -44.761 14.515 62.329 1.00 47.97 120 THR A C 1
ATOM 940 O O . THR A 1 120 ? -44.611 13.448 61.737 1.00 47.97 120 THR A O 1
ATOM 943 N N . GLU A 1 121 ? -45.865 14.801 63.018 1.00 50.75 121 GLU A N 1
ATOM 944 C CA . GLU A 1 121 ? -46.952 13.866 63.360 1.00 50.75 121 GLU A CA 1
ATOM 945 C C . GLU A 1 121 ? -47.754 13.303 62.166 1.00 50.75 121 GLU A C 1
ATOM 947 O O . GLU A 1 121 ? -48.694 12.541 62.377 1.00 50.75 121 GLU A O 1
ATOM 952 N N . GLU A 1 122 ? -47.392 13.603 60.915 1.00 46.12 122 GLU A N 1
ATOM 953 C CA . GLU A 1 122 ? -48.243 13.301 59.756 1.00 46.12 122 GLU A CA 1
ATOM 954 C C . GLU A 1 122 ? -47.766 12.183 58.822 1.00 46.12 122 GLU A C 1
ATOM 956 O O . GLU A 1 122 ? -48.521 11.830 57.919 1.00 46.12 122 GLU A O 1
ATOM 961 N N . GLN A 1 123 ? -46.603 11.552 59.033 1.00 44.62 123 GLN A N 1
ATOM 962 C CA . GLN A 1 123 ? -46.264 10.283 58.363 1.00 44.62 123 GLN A CA 1
ATOM 963 C C . GLN A 1 123 ? -44.985 9.653 58.941 1.00 44.62 123 GLN A C 1
ATOM 965 O O . GLN A 1 123 ? -43.929 10.287 58.894 1.00 44.62 123 GLN A O 1
ATOM 970 N N . PRO A 1 124 ? -45.006 8.391 59.420 1.00 46.69 124 PRO A N 1
ATOM 971 C CA . PRO A 1 124 ? -43.779 7.641 59.644 1.00 46.69 124 PRO A CA 1
ATOM 972 C C . PRO A 1 124 ? -43.240 7.209 58.276 1.00 46.69 124 PRO A C 1
ATOM 974 O O . PRO A 1 124 ? -43.429 6.073 57.852 1.00 46.69 124 PRO A O 1
ATOM 977 N N . ALA A 1 125 ? -42.625 8.132 57.537 1.00 52.22 125 ALA A N 1
ATOM 978 C CA . ALA A 1 125 ? -41.906 7.767 56.329 1.00 52.22 125 ALA A CA 1
ATOM 979 C C . ALA A 1 125 ? -40.689 6.947 56.768 1.00 52.22 125 ALA A C 1
ATOM 981 O O . ALA A 1 125 ? -39.750 7.484 57.359 1.00 52.22 125 ALA A O 1
ATOM 982 N N . GLN A 1 126 ? -40.744 5.631 56.556 1.00 54.56 126 GLN A N 1
ATOM 983 C CA . GLN A 1 126 ? -39.586 4.752 56.665 1.00 54.56 126 GLN A CA 1
ATOM 984 C C . GLN A 1 126 ? -38.475 5.363 55.804 1.00 54.56 126 GLN A C 1
ATOM 986 O O . GLN A 1 126 ? -38.575 5.388 54.578 1.00 54.56 126 GLN A O 1
ATOM 991 N N . ARG A 1 127 ? -37.452 5.944 56.444 1.00 64.62 127 ARG A N 1
ATOM 992 C CA . ARG A 1 127 ? -36.312 6.511 55.722 1.00 64.62 127 ARG A CA 1
ATOM 993 C C . ARG A 1 127 ? -35.475 5.349 55.221 1.00 64.62 127 ARG A C 1
ATOM 995 O O . ARG A 1 127 ? -35.047 4.509 56.007 1.00 64.62 127 ARG A O 1
ATOM 1002 N N . SER A 1 128 ? -35.284 5.281 53.916 1.00 67.31 128 SER A N 1
ATOM 1003 C CA . SER A 1 128 ? -34.377 4.329 53.285 1.00 67.31 128 SER A CA 1
ATOM 1004 C C . SER A 1 128 ? -32.964 4.922 53.255 1.00 67.31 128 SER A C 1
ATOM 1006 O O . SER A 1 128 ? -32.809 6.144 53.226 1.00 67.31 128 SER A O 1
ATOM 1008 N N . LEU A 1 129 ? -31.921 4.081 53.239 1.00 72.06 129 LEU A N 1
ATOM 1009 C CA . LEU A 1 129 ? -30.533 4.543 53.084 1.00 72.06 129 LEU A CA 1
ATOM 1010 C C . LEU A 1 129 ? -30.327 5.390 51.819 1.00 72.06 129 LEU A C 1
ATOM 1012 O O . LEU A 1 129 ? -29.413 6.209 51.789 1.00 72.06 129 LEU A O 1
ATOM 1016 N N . TYR A 1 130 ? -31.181 5.223 50.804 1.00 70.00 130 TYR A N 1
ATOM 1017 C CA . TYR A 1 130 ? -31.199 6.049 49.598 1.00 70.00 130 TYR A CA 1
ATOM 1018 C C . TYR A 1 130 ? -31.367 7.552 49.893 1.00 70.00 130 TYR A C 1
ATOM 1020 O O . TYR A 1 130 ? -30.730 8.367 49.238 1.00 70.00 130 TYR A O 1
ATOM 1028 N N . ASP A 1 131 ? -32.140 7.913 50.923 1.00 71.00 131 ASP A N 1
ATOM 1029 C CA . ASP A 1 131 ? -32.451 9.303 51.316 1.00 71.00 131 ASP A CA 1
ATOM 1030 C C . ASP A 1 131 ? -31.232 10.053 51.901 1.00 71.00 131 ASP A C 1
ATOM 1032 O O . ASP A 1 131 ? -31.234 11.269 52.068 1.00 71.00 131 ASP A O 1
ATOM 1036 N N . PHE A 1 132 ? -30.154 9.321 52.209 1.00 69.56 132 PHE A N 1
ATOM 1037 C CA . PHE A 1 132 ? -28.878 9.871 52.679 1.00 69.56 132 PHE A CA 1
ATOM 1038 C C . PHE A 1 132 ? -27.848 10.044 51.557 1.00 69.56 132 PHE A C 1
ATOM 1040 O O . PHE A 1 132 ? -26.713 10.454 51.818 1.00 69.56 132 PHE A O 1
ATOM 1047 N N . VAL A 1 133 ? -28.212 9.708 50.321 1.00 74.62 133 VAL A N 1
ATOM 1048 C CA . VAL A 1 133 ? -27.319 9.776 49.168 1.00 74.62 133 VAL A CA 1
ATOM 1049 C C . VAL A 1 133 ? -27.651 11.008 48.327 1.00 74.62 133 VAL A C 1
ATOM 1051 O O . VAL A 1 133 ? -28.811 11.369 48.170 1.00 74.62 133 VAL A O 1
ATOM 1054 N N . ASP A 1 134 ? -26.625 11.667 47.782 1.00 77.75 134 ASP A N 1
ATOM 1055 C CA . ASP A 1 134 ? -26.807 12.804 46.875 1.00 77.75 134 ASP A CA 1
ATOM 1056 C C . ASP A 1 134 ? -27.458 12.350 45.557 1.00 77.75 134 ASP A C 1
ATOM 1058 O O . ASP A 1 134 ? -26.798 11.861 44.632 1.00 77.75 134 ASP A O 1
ATOM 1062 N N . GLU A 1 135 ? -28.777 12.518 45.493 1.00 72.06 135 GLU A N 1
ATOM 1063 C CA . GLU A 1 135 ? -29.631 12.154 44.362 1.00 72.06 135 GLU A CA 1
ATOM 1064 C C . GLU A 1 135 ? -29.211 12.888 43.077 1.00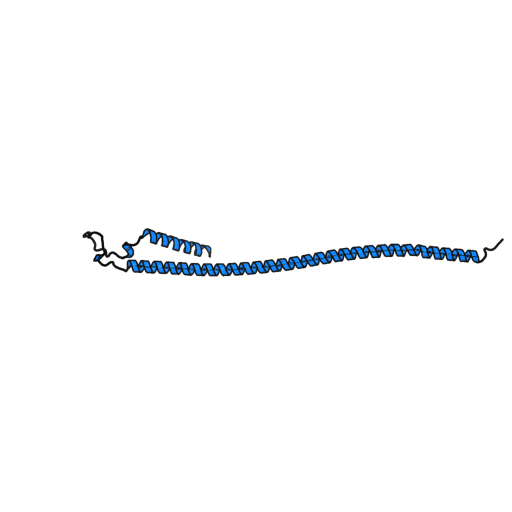 72.06 135 GLU A C 1
ATOM 1066 O O . GLU A 1 135 ? -29.186 12.299 41.993 1.00 72.06 135 GLU A O 1
ATOM 1071 N N . ASN A 1 136 ? -28.758 14.141 43.198 1.00 75.25 136 ASN A N 1
ATOM 1072 C CA . ASN A 1 136 ? -28.331 14.947 42.053 1.00 75.25 136 ASN A CA 1
ATOM 1073 C C . ASN A 1 136 ? -27.029 14.420 41.440 1.00 75.25 136 ASN A C 1
ATOM 1075 O O . ASN A 1 136 ? -26.877 14.396 40.216 1.00 75.25 136 ASN A O 1
ATOM 1079 N N . GLY A 1 137 ? -26.088 13.985 42.282 1.00 77.00 137 GLY A N 1
ATOM 1080 C CA . GLY A 1 137 ? -24.824 13.399 41.841 1.00 77.00 137 GLY A CA 1
ATOM 1081 C C . GLY A 1 137 ? -25.026 12.086 41.084 1.00 77.00 137 GLY A C 1
ATOM 1082 O O . GLY A 1 137 ? -24.420 11.875 40.031 1.00 77.00 137 GLY A O 1
ATOM 1083 N N . ILE A 1 138 ? -25.919 11.226 41.579 1.00 78.88 138 ILE A N 1
ATOM 1084 C CA . ILE A 1 138 ? -26.208 9.921 40.971 1.00 78.88 138 ILE A CA 1
ATOM 1085 C C . ILE A 1 138 ? -26.989 10.060 39.670 1.00 78.88 138 ILE A C 1
ATOM 1087 O O . ILE A 1 138 ? -26.622 9.419 38.686 1.00 78.88 138 ILE A O 1
ATOM 1091 N N . GLU A 1 139 ? -28.036 10.886 39.629 1.00 80.06 139 GLU A N 1
ATOM 1092 C CA . GLU A 1 139 ? -28.846 11.053 38.418 1.00 80.06 139 GLU A CA 1
ATOM 1093 C C . GLU A 1 139 ? -28.010 11.672 37.287 1.00 80.06 139 GLU A C 1
ATOM 1095 O O . GLU A 1 139 ? -28.105 11.247 36.134 1.00 80.06 139 GLU A O 1
ATOM 1100 N N . ASN A 1 140 ? -27.110 12.609 37.615 1.00 83.12 140 ASN A N 1
ATOM 1101 C CA . ASN A 1 140 ? -26.177 13.188 36.651 1.00 83.12 140 ASN A CA 1
ATOM 1102 C C . ASN A 1 140 ? -25.200 12.132 36.111 1.00 83.12 140 ASN A C 1
ATOM 1104 O O . ASN A 1 140 ? -25.078 11.982 34.894 1.00 83.12 140 ASN A O 1
ATOM 1108 N N . LEU A 1 141 ? -24.575 11.346 36.997 1.00 81.75 141 LEU A N 1
ATOM 1109 C CA . LEU A 1 141 ? -23.655 10.270 36.614 1.00 81.75 141 LEU A CA 1
ATOM 1110 C C . LEU A 1 141 ? -24.373 9.224 35.752 1.00 81.75 141 LEU A C 1
ATOM 1112 O O . LEU A 1 141 ? -23.877 8.863 34.688 1.00 81.75 141 LEU A O 1
ATOM 1116 N N . ARG A 1 142 ? -25.588 8.822 36.138 1.00 81.56 142 ARG A N 1
ATOM 1117 C CA . ARG A 1 142 ? -26.433 7.904 35.366 1.00 81.56 142 ARG A CA 1
ATOM 1118 C C . ARG A 1 142 ? -26.786 8.473 33.994 1.00 81.56 142 ARG A C 1
ATOM 1120 O O . ARG A 1 142 ? -26.699 7.750 33.005 1.00 81.56 142 ARG A O 1
ATOM 1127 N N . SER A 1 143 ? -27.145 9.755 33.907 1.00 83.81 143 SER A N 1
ATOM 1128 C CA . SER A 1 143 ? -27.467 10.401 32.628 1.00 83.81 143 SER A CA 1
ATOM 1129 C C . SER A 1 143 ? -26.256 10.473 31.694 1.00 83.81 143 SER A C 1
ATOM 1131 O O . SER A 1 143 ? -26.397 10.224 30.500 1.00 83.81 143 SER A O 1
ATOM 1133 N N . GLN A 1 144 ? -25.060 10.736 32.233 1.00 84.31 144 GLN A N 1
ATOM 1134 C CA . GLN A 1 144 ? -23.819 10.771 31.459 1.00 84.31 144 GLN A CA 1
ATOM 1135 C C . GLN A 1 144 ? -23.463 9.383 30.933 1.00 84.31 144 GLN A C 1
ATOM 1137 O O . GLN A 1 144 ? -23.167 9.229 29.752 1.00 84.31 144 GLN A O 1
ATOM 1142 N N . LEU A 1 145 ? -23.544 8.365 31.790 1.00 80.94 145 LEU A N 1
ATOM 1143 C CA . LEU A 1 145 ? -23.225 6.980 31.449 1.00 80.94 145 LEU A CA 1
ATOM 1144 C C . LEU A 1 145 ? -24.173 6.457 30.357 1.00 80.94 145 LEU A C 1
ATOM 1146 O O . LEU A 1 145 ? -23.727 5.911 29.350 1.00 80.94 145 LEU A O 1
ATOM 1150 N N . ARG A 1 146 ? -25.474 6.736 30.498 1.00 83.31 146 ARG A N 1
ATOM 1151 C CA . ARG A 1 146 ? -26.497 6.400 29.499 1.00 83.31 146 ARG A CA 1
ATOM 1152 C C . ARG A 1 146 ? -26.311 7.178 28.195 1.00 83.31 146 ARG A C 1
ATOM 1154 O O . ARG A 1 146 ? -26.381 6.589 27.127 1.00 83.31 146 ARG A O 1
ATOM 1161 N N . GLY A 1 147 ? -25.988 8.469 28.281 1.00 83.75 147 GLY A N 1
A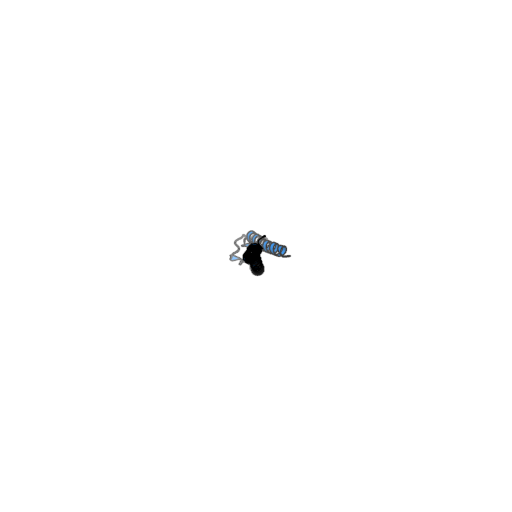TOM 1162 C CA . GLY A 1 147 ? -25.713 9.307 27.113 1.00 83.75 147 GLY A CA 1
ATOM 1163 C C . GLY A 1 147 ? -24.485 8.859 26.316 1.00 83.75 147 GLY A C 1
ATOM 1164 O O . GLY A 1 147 ? -24.507 8.909 25.087 1.00 83.75 147 GLY A O 1
ATOM 1165 N N . ILE A 1 148 ? -23.435 8.382 26.992 1.00 79.62 148 ILE A N 1
ATOM 1166 C CA . ILE A 1 148 ? -22.244 7.813 26.344 1.00 79.62 148 ILE A CA 1
ATOM 1167 C C . ILE A 1 148 ? -22.605 6.508 25.622 1.00 79.62 148 ILE A C 1
ATOM 1169 O O . ILE A 1 148 ? -22.234 6.342 24.462 1.00 79.62 148 ILE A O 1
ATOM 1173 N N . ILE A 1 149 ? -23.364 5.613 26.263 1.00 79.94 149 ILE A N 1
ATOM 1174 C CA . ILE A 1 149 ? -23.819 4.352 25.651 1.00 79.94 149 ILE A CA 1
ATOM 1175 C C . ILE A 1 149 ? -24.702 4.628 24.423 1.00 79.94 149 ILE A C 1
ATOM 1177 O O . ILE A 1 149 ? -24.457 4.065 23.355 1.00 79.94 149 ILE A O 1
ATOM 1181 N N . ASP A 1 150 ? -25.671 5.539 24.537 1.00 81.75 150 ASP A N 1
ATOM 1182 C CA . ASP A 1 150 ? -26.602 5.871 23.454 1.00 81.75 150 ASP A CA 1
ATOM 1183 C C . ASP A 1 150 ? -25.878 6.501 22.250 1.00 81.75 150 ASP A C 1
ATOM 1185 O O . ASP A 1 150 ? -26.116 6.108 21.106 1.00 81.75 150 ASP A O 1
ATOM 1189 N N . GLN A 1 151 ? -24.942 7.433 22.474 1.00 78.06 151 GLN A N 1
ATOM 1190 C CA . GLN A 1 151 ? -24.133 8.014 21.390 1.00 78.06 151 GLN A CA 1
ATOM 1191 C C . GLN A 1 151 ? -23.304 6.957 20.655 1.00 78.06 151 GLN A C 1
ATOM 1193 O O . GLN A 1 151 ? -23.179 7.000 19.430 1.00 78.06 151 GLN A O 1
ATOM 1198 N N . VAL A 1 152 ? -22.756 5.999 21.399 1.00 72.44 152 VAL A N 1
ATOM 1199 C CA . VAL A 1 152 ? -21.928 4.923 20.854 1.00 72.44 152 VAL A CA 1
ATOM 1200 C C . VAL A 1 152 ? -22.753 3.901 20.066 1.00 72.44 152 VAL A C 1
ATOM 1202 O O . VAL A 1 152 ? -22.303 3.423 19.023 1.00 72.44 152 VAL A O 1
ATOM 1205 N N . GLN A 1 153 ? -23.964 3.577 20.522 1.00 68.81 153 GLN A N 1
ATOM 1206 C CA . GLN A 1 153 ? -24.851 2.632 19.839 1.00 68.81 153 GLN A CA 1
ATOM 1207 C C . GLN A 1 153 ? -25.489 3.234 18.578 1.00 68.81 153 GLN A C 1
ATOM 1209 O O . GLN A 1 153 ? -25.611 2.537 17.573 1.00 68.81 153 GLN A O 1
ATOM 1214 N N . ILE A 1 154 ? -25.832 4.528 18.588 1.00 68.56 154 ILE A N 1
ATOM 1215 C CA . ILE A 1 154 ? -26.402 5.226 17.421 1.00 68.56 154 ILE A CA 1
ATOM 1216 C C . ILE A 1 154 ? -25.350 5.442 16.321 1.00 68.56 154 ILE A C 1
ATOM 1218 O O . ILE A 1 154 ? -25.682 5.393 15.142 1.00 68.56 154 ILE A O 1
ATOM 1222 N N . GLY A 1 155 ? -24.077 5.645 16.679 1.00 56.47 155 GLY A N 1
ATOM 1223 C CA . GLY A 1 155 ? -22.990 5.836 15.710 1.00 56.47 155 GLY A CA 1
ATOM 1224 C C . GLY A 1 155 ? -22.534 4.572 14.962 1.00 56.47 155 GLY A C 1
ATOM 1225 O O . GLY A 1 155 ? -21.720 4.685 14.050 1.00 56.47 155 GLY A O 1
ATOM 1226 N N . ASN A 1 156 ? -23.025 3.386 15.343 1.00 47.75 156 ASN A N 1
ATOM 1227 C CA . ASN A 1 156 ? -22.616 2.079 14.804 1.00 47.75 156 ASN A CA 1
ATOM 1228 C C . ASN A 1 156 ? -23.704 1.368 13.961 1.00 47.75 156 ASN A C 1
ATOM 1230 O O . ASN A 1 156 ? -23.498 0.210 13.582 1.00 47.75 156 ASN A O 1
ATOM 1234 N N . GLY A 1 157 ? -24.840 2.024 13.686 1.00 43.69 157 GLY A N 1
ATOM 1235 C CA . GLY A 1 157 ? -25.890 1.556 12.762 1.00 43.69 157 GLY A CA 1
ATOM 1236 C C . GLY A 1 157 ? -25.806 2.232 11.400 1.00 43.69 157 GLY A C 1
ATOM 1237 O O . GLY A 1 157 ? -26.041 1.529 10.392 1.00 43.69 157 GLY A O 1
#

Foldseek 3Di:
DDDDPPVVVVVVVVVVVVVVVVVVVVVVVVVVVVVVVVVVVVVVVVVVVVVVVVVVVVVVVVVVVVVVVVVVVVVVVVVVVVVVVVVLVVLVVVLVVLVVVLVVQQVAFDDPVPPPDDPDPPDPPRDGNNNVDDPVVSVVVSVVSVVVSVVVVVVPD

pLDDT: mean 82.9, std 16.15, range [41.16, 98.38]

InterPro domains:
  IPR007240 Autophagy-related protein 17 [PTHR28005] (8-152)
  IPR045326 Autophagy protein ATG17-like domain [PF04108] (21-153)

Sequence (157 aa):
MSSPGPQVADLTNWFLNAKRSLNSVTYCTRGNEIINTTRNALIDASIMSSRATFLQNGIKDELKLLQNANSLMENQREAARKEFQASLEDLDEANRRLDRILALLRDTEVEPGFSTGEKTEEQPAQRSLYDFVDENGIENLRSQLRGIIDQVQIGNG

Radius of gyration: 52.36 Å; chains: 1; bounding box: 107×22×150 Å

Organism: NCBI:txid2528407